Protein AF-A0A6L7Z3C0-F1 (afdb_monomer_lite)

Foldseek 3Di:
DDDPVNLVVLCVVCVVVQLVLLCVLDDDPGHSVNLLVVLSVVCNVCVVVVPDDPDSNVSSSVSSNVSSVVSNVVVVVVVVVVVD

Sequence (84 aa):
MADRGQLERWAKEHDRAMLAVAARYAGPSTTAEDIRQSALLTVLQKLEEIGEVSSPKGLLLGYVKNVGRNHLKKRERRAAILQA

Secondary structure (DSSP, 8-state):
---HHHHHHHHHHHHHHHHHHHHTT-BTTB-HHHHHHHHHHHHHHTTTTS---S-HHHHHHHHHHHHHHHHHHHHHHHHHHHH-

pLDDT: mean 93.91, std 7.4, range [56.09, 98.75]

Radius of gyration: 14.21 Å; chains: 1; bounding box: 36×16×40 Å

Structure (mmCIF, N/CA/C/O backbone):
data_AF-A0A6L7Z3C0-F1
#
_entry.id   AF-A0A6L7Z3C0-F1
#
loop_
_atom_site.group_PDB
_atom_site.id
_atom_site.type_symbol
_atom_site.label_atom_id
_atom_site.label_alt_id
_atom_site.label_comp_id
_atom_site.label_asym_id
_atom_site.label_entity_id
_atom_site.label_seq_id
_atom_site.pdbx_PDB_ins_code
_atom_site.Cartn_x
_atom_site.Cartn_y
_atom_site.Cartn_z
_atom_site.occupancy
_atom_site.B_iso_or_equiv
_atom_site.auth_seq_id
_atom_site.auth_comp_id
_atom_site.auth_asym_id
_atom_site.auth_atom_id
_atom_site.pdbx_PDB_model_num
ATOM 1 N N . MET A 1 1 ? 20.143 -2.613 -10.837 1.00 56.09 1 MET A N 1
ATOM 2 C CA . MET A 1 1 ? 19.726 -2.511 -9.422 1.00 56.09 1 MET A CA 1
ATOM 3 C C . MET A 1 1 ? 18.597 -1.502 -9.359 1.00 56.09 1 MET A C 1
ATOM 5 O O . MET A 1 1 ? 18.703 -0.493 -10.048 1.00 56.09 1 MET A O 1
ATOM 9 N N . ALA A 1 2 ? 17.512 -1.796 -8.644 1.00 66.19 2 ALA A N 1
ATOM 10 C CA . ALA A 1 2 ? 16.417 -0.845 -8.505 1.00 66.19 2 ALA A CA 1
ATOM 11 C C . ALA A 1 2 ? 16.855 0.296 -7.582 1.00 66.19 2 ALA A C 1
ATOM 13 O O . ALA A 1 2 ? 17.239 0.053 -6.441 1.00 66.19 2 ALA A O 1
ATOM 14 N N . ASP A 1 3 ? 16.854 1.525 -8.092 1.00 83.12 3 ASP A N 1
ATOM 15 C CA . ASP A 1 3 ? 17.212 2.713 -7.321 1.00 83.12 3 ASP A CA 1
ATOM 16 C C . ASP A 1 3 ? 15.960 3.462 -6.842 1.00 83.12 3 ASP A C 1
ATOM 18 O O . ASP A 1 3 ? 14.843 3.264 -7.334 1.00 83.12 3 ASP A O 1
ATOM 22 N N . ARG A 1 4 ? 16.137 4.353 -5.862 1.00 90.12 4 ARG A N 1
ATOM 23 C CA . ARG A 1 4 ? 15.055 5.189 -5.321 1.00 90.12 4 ARG A CA 1
ATOM 24 C C . ARG A 1 4 ? 14.278 5.933 -6.417 1.00 90.12 4 ARG A C 1
ATOM 26 O O . ARG A 1 4 ? 13.056 6.042 -6.327 1.00 90.12 4 ARG A O 1
ATOM 33 N N . GLY A 1 5 ? 14.962 6.413 -7.455 1.00 92.88 5 GLY A N 1
ATOM 34 C CA . GLY A 1 5 ? 14.335 7.124 -8.566 1.00 92.88 5 GLY A CA 1
ATOM 35 C C . GLY A 1 5 ? 13.401 6.229 -9.384 1.00 92.88 5 GLY A C 1
ATOM 36 O O . GLY A 1 5 ? 12.367 6.690 -9.867 1.00 92.88 5 GLY A O 1
ATOM 37 N N . GLN A 1 6 ? 13.715 4.940 -9.523 1.00 92.31 6 GLN A N 1
ATOM 38 C CA . GLN A 1 6 ? 12.829 3.961 -10.150 1.00 92.31 6 GLN A CA 1
ATOM 39 C C . GLN A 1 6 ? 11.533 3.780 -9.359 1.00 92.31 6 GLN A C 1
ATOM 41 O O . GLN A 1 6 ? 10.455 3.818 -9.956 1.00 92.31 6 GLN A O 1
ATOM 46 N N . LEU A 1 7 ? 11.619 3.658 -8.032 1.00 94.81 7 LEU A N 1
ATOM 47 C CA . LEU A 1 7 ? 10.431 3.577 -7.184 1.00 94.81 7 LEU A CA 1
ATOM 48 C C . LEU A 1 7 ? 9.578 4.849 -7.282 1.00 94.81 7 LEU A C 1
ATOM 50 O O . LEU A 1 7 ? 8.360 4.750 -7.397 1.00 94.81 7 LEU A O 1
ATOM 54 N N . GLU A 1 8 ? 10.195 6.033 -7.286 1.00 96.25 8 GLU A N 1
ATOM 55 C CA . GLU A 1 8 ? 9.480 7.308 -7.441 1.00 96.25 8 GLU A CA 1
ATOM 56 C C . GLU A 1 8 ? 8.715 7.379 -8.775 1.00 96.25 8 GLU A C 1
ATOM 58 O O . GLU A 1 8 ? 7.557 7.808 -8.802 1.00 96.25 8 GLU A O 1
ATOM 63 N N . ARG A 1 9 ? 9.310 6.886 -9.873 1.00 96.62 9 ARG A N 1
ATOM 64 C CA . ARG A 1 9 ? 8.630 6.783 -11.177 1.00 96.62 9 ARG A CA 1
ATOM 65 C C . ARG A 1 9 ? 7.436 5.834 -11.121 1.00 96.62 9 ARG A C 1
ATOM 67 O O . ARG A 1 9 ? 6.339 6.238 -11.500 1.00 96.62 9 ARG A O 1
ATOM 74 N N . TRP A 1 10 ? 7.623 4.618 -10.606 1.00 97.00 10 TRP A N 1
ATOM 75 C CA . TRP A 1 10 ? 6.538 3.638 -10.480 1.00 97.00 10 TRP A CA 1
ATOM 76 C C . TRP A 1 10 ? 5.404 4.140 -9.582 1.00 97.00 10 TRP A C 1
ATOM 78 O O . TRP A 1 10 ? 4.229 3.976 -9.910 1.00 97.00 10 TRP A O 1
ATOM 88 N N . ALA A 1 11 ? 5.749 4.778 -8.461 1.00 97.12 11 ALA A N 1
ATOM 89 C CA . ALA A 1 11 ? 4.788 5.350 -7.531 1.00 97.12 11 ALA A CA 1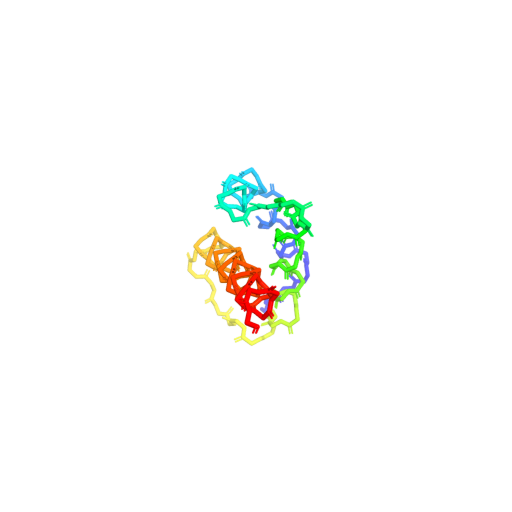
ATOM 90 C C . ALA A 1 11 ? 3.958 6.442 -8.206 1.00 97.12 11 ALA A C 1
ATOM 92 O O . ALA A 1 11 ? 2.735 6.412 -8.119 1.00 97.12 11 ALA A O 1
ATOM 93 N N . LYS A 1 12 ? 4.602 7.366 -8.932 1.00 98.12 12 LYS A N 1
ATOM 94 C CA . LYS A 1 12 ? 3.911 8.431 -9.668 1.00 98.12 12 LYS A CA 1
ATOM 95 C C . LYS A 1 12 ? 3.014 7.877 -10.776 1.00 98.12 12 LYS A C 1
ATOM 97 O O . LYS A 1 12 ? 1.887 8.337 -10.935 1.00 98.12 12 LYS A O 1
ATOM 102 N N . GLU A 1 13 ? 3.493 6.884 -11.522 1.00 98.38 13 GLU A N 1
ATOM 103 C CA . GLU A 1 13 ? 2.746 6.250 -12.614 1.00 98.38 13 GLU A CA 1
ATOM 104 C C . GLU A 1 13 ? 1.489 5.518 -12.118 1.00 98.38 13 GLU A C 1
ATOM 106 O O . GLU A 1 13 ? 0.448 5.519 -12.779 1.00 98.38 13 GLU A O 1
ATOM 111 N N . HIS A 1 14 ? 1.562 4.891 -10.943 1.00 98.38 14 HIS A N 1
ATOM 112 C CA . HIS A 1 14 ? 0.494 4.040 -10.417 1.00 98.38 14 HIS A CA 1
ATOM 113 C C . HIS A 1 14 ? -0.252 4.631 -9.214 1.00 98.38 14 HIS A C 1
ATOM 115 O O . HIS A 1 14 ? -1.092 3.943 -8.629 1.00 98.38 14 HIS A O 1
ATOM 121 N N . ASP A 1 15 ? -0.021 5.903 -8.880 1.00 97.94 15 ASP A N 1
ATOM 122 C CA . ASP A 1 15 ? -0.538 6.556 -7.671 1.00 97.94 15 ASP A CA 1
ATOM 123 C C . ASP A 1 15 ? -2.063 6.428 -7.526 1.00 97.94 15 ASP A C 1
ATOM 125 O O . ASP A 1 15 ? -2.567 5.947 -6.509 1.00 97.94 15 ASP A O 1
ATOM 129 N N . ARG A 1 16 ? -2.812 6.731 -8.597 1.00 98.38 16 ARG A N 1
ATOM 130 C CA . ARG A 1 16 ? -4.282 6.605 -8.610 1.00 98.38 16 ARG A CA 1
ATOM 131 C C . ARG A 1 16 ? -4.752 5.178 -8.329 1.00 98.38 16 ARG A C 1
ATOM 133 O O . ARG A 1 16 ? -5.718 4.980 -7.597 1.00 98.38 16 ARG A O 1
ATOM 140 N N . ALA A 1 17 ? -4.079 4.179 -8.901 1.00 98.50 17 ALA A N 1
ATOM 141 C CA . ALA A 1 17 ? -4.429 2.778 -8.685 1.00 98.50 17 ALA A CA 1
ATOM 142 C C . ALA A 1 17 ? -4.115 2.344 -7.246 1.00 98.50 17 ALA A C 1
ATOM 144 O O . ALA A 1 17 ? -4.907 1.629 -6.632 1.00 98.50 17 ALA A O 1
ATOM 145 N N . MET A 1 18 ? -2.991 2.808 -6.694 1.00 98.69 18 MET A N 1
ATOM 146 C CA . MET A 1 18 ? -2.626 2.563 -5.302 1.00 98.69 18 MET A CA 1
ATOM 147 C C . MET A 1 18 ? -3.650 3.175 -4.344 1.00 98.69 18 MET A C 1
ATOM 149 O O . MET A 1 18 ? -4.137 2.467 -3.467 1.00 98.69 18 MET A O 1
ATOM 153 N N . LEU A 1 19 ? -4.033 4.442 -4.539 1.00 98.62 19 LEU A N 1
ATOM 154 C CA . LEU A 1 19 ? -5.058 5.113 -3.731 1.00 98.62 19 LEU A CA 1
ATOM 155 C C . LEU A 1 19 ? -6.416 4.410 -3.821 1.00 98.62 19 LEU A C 1
ATOM 157 O O . LEU A 1 19 ? -7.051 4.183 -2.793 1.00 98.62 19 LEU A O 1
ATOM 161 N N . ALA A 1 20 ? -6.839 3.996 -5.020 1.00 98.56 20 ALA A N 1
ATOM 162 C CA . ALA A 1 20 ? -8.092 3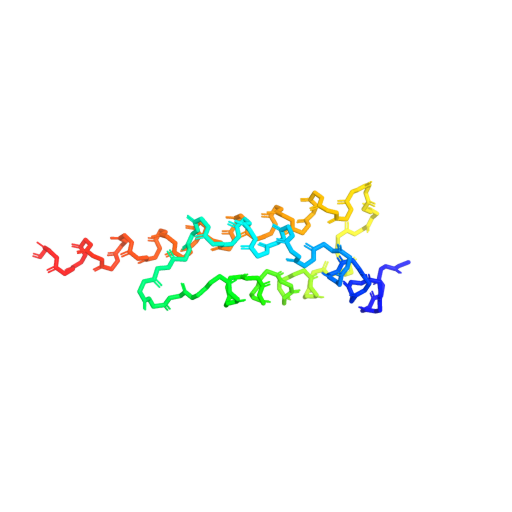.264 -5.205 1.00 98.56 20 ALA A CA 1
ATOM 163 C C . ALA A 1 20 ? -8.109 1.927 -4.442 1.00 98.56 20 ALA A C 1
ATOM 165 O O . ALA A 1 20 ? -9.116 1.565 -3.833 1.00 98.56 20 ALA A O 1
ATOM 166 N N . VAL A 1 21 ? -6.991 1.191 -4.430 1.00 98.56 21 VAL A N 1
ATOM 167 C CA . VAL A 1 21 ? -6.874 -0.042 -3.634 1.00 98.56 21 VAL A CA 1
ATOM 168 C C . VAL A 1 21 ? -6.805 0.271 -2.140 1.00 98.56 21 VAL A C 1
ATOM 170 O O . VAL A 1 21 ? -7.455 -0.415 -1.355 1.00 98.56 21 VAL A O 1
ATOM 173 N N . ALA A 1 22 ? -6.063 1.304 -1.743 1.00 98.56 22 ALA A N 1
ATOM 174 C CA . ALA A 1 22 ? -5.905 1.708 -0.350 1.00 98.56 22 ALA A CA 1
ATOM 175 C C . ALA A 1 22 ? -7.233 2.156 0.283 1.00 98.56 22 ALA A C 1
ATOM 177 O O . ALA A 1 22 ? -7.527 1.783 1.419 1.00 98.56 22 ALA A O 1
ATOM 178 N N . ALA A 1 23 ? -8.079 2.863 -0.472 1.00 98.25 23 ALA A N 1
ATOM 179 C CA . ALA A 1 23 ? -9.398 3.323 -0.035 1.00 98.25 23 ALA A CA 1
ATOM 180 C C . ALA A 1 23 ? -10.315 2.185 0.441 1.00 98.25 23 ALA A C 1
ATOM 182 O O . ALA A 1 23 ? -11.122 2.381 1.343 1.00 98.25 23 ALA A O 1
ATOM 183 N N . ARG A 1 24 ? -10.139 0.966 -0.086 1.00 97.81 24 ARG A N 1
ATOM 184 C CA . ARG A 1 24 ? -10.904 -0.225 0.331 1.00 97.81 24 ARG A CA 1
ATOM 185 C C . ARG A 1 24 ? -10.588 -0.688 1.757 1.00 97.81 24 ARG A C 1
ATOM 187 O O . ARG A 1 24 ? -11.328 -1.500 2.302 1.00 97.81 24 ARG A O 1
ATOM 194 N N . TYR A 1 25 ? -9.479 -0.223 2.328 1.00 97.38 25 TYR A N 1
ATOM 195 C CA . TYR A 1 25 ? -9.003 -0.586 3.665 1.00 97.38 25 TYR A CA 1
ATOM 196 C C . TYR A 1 25 ? -8.976 0.599 4.633 1.00 97.38 25 TYR A C 1
ATOM 198 O O . TYR A 1 25 ? -8.683 0.407 5.815 1.00 97.38 25 TYR A O 1
ATOM 206 N N . ALA A 1 26 ? -9.255 1.809 4.143 1.00 95.94 26 ALA A N 1
ATOM 207 C CA . ALA A 1 26 ? -9.309 3.002 4.967 1.00 95.94 26 ALA A CA 1
ATOM 208 C C . ALA A 1 26 ? -10.399 2.873 6.046 1.00 95.94 26 ALA A C 1
ATOM 210 O O . ALA A 1 26 ? -11.372 2.123 5.926 1.00 95.94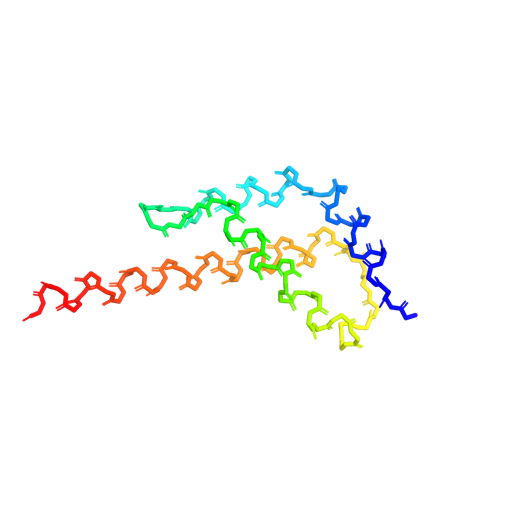 26 ALA A O 1
ATOM 211 N N . GLY A 1 27 ? -10.220 3.598 7.139 1.00 93.81 27 GLY A N 1
ATOM 212 C CA . GLY A 1 27 ? -11.142 3.597 8.261 1.00 93.81 27 GLY A CA 1
ATOM 213 C C . GLY A 1 27 ? -10.997 4.852 9.113 1.00 93.81 27 GLY A C 1
ATOM 214 O O . GLY A 1 27 ? -10.220 5.737 8.765 1.00 93.81 27 GLY A O 1
ATOM 215 N N . PRO A 1 28 ? -11.696 4.914 10.259 1.00 91.81 28 PRO A 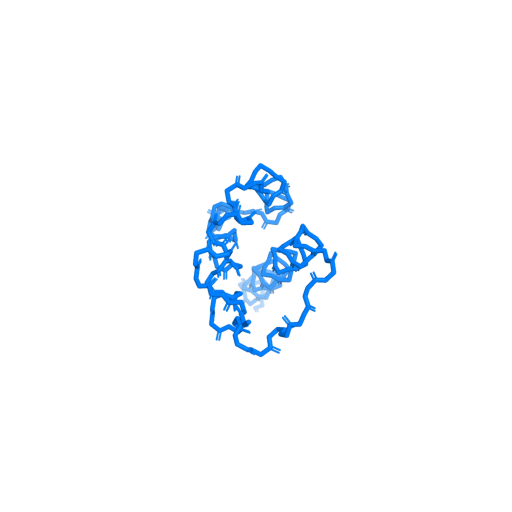N 1
ATOM 216 C CA . PRO A 1 28 ? -11.777 6.132 11.070 1.00 91.81 28 PRO A CA 1
ATOM 217 C C . PRO A 1 28 ? -10.424 6.712 11.506 1.00 91.81 28 PRO A C 1
ATOM 219 O O . PRO A 1 28 ? -10.303 7.914 11.693 1.00 91.81 28 PRO A O 1
ATOM 222 N N . SER A 1 29 ? -9.407 5.863 11.666 1.00 90.31 29 SER A N 1
ATOM 223 C CA . SER A 1 29 ? -8.078 6.232 12.167 1.00 90.31 29 SER A CA 1
ATOM 224 C C . SER A 1 29 ? -6.944 5.961 11.176 1.00 90.31 29 SER A C 1
ATOM 226 O O . SER A 1 29 ? -5.775 5.951 11.557 1.00 90.31 29 SER A O 1
ATOM 228 N N . THR A 1 30 ? -7.256 5.626 9.924 1.00 96.06 30 THR A N 1
ATOM 229 C CA . THR A 1 30 ? -6.241 5.343 8.901 1.00 96.06 30 THR A CA 1
ATOM 230 C C . THR A 1 30 ? -6.805 5.699 7.536 1.00 96.06 30 THR A C 1
ATOM 232 O O . THR A 1 30 ? -7.762 5.075 7.072 1.00 96.06 30 THR A O 1
ATOM 235 N N . THR A 1 31 ? -6.197 6.681 6.883 1.00 97.88 31 THR A N 1
ATOM 236 C CA . THR A 1 31 ? -6.599 7.142 5.556 1.00 97.88 31 THR A CA 1
ATOM 237 C C . THR A 1 31 ? -6.048 6.234 4.452 1.00 97.88 31 THR A C 1
ATOM 239 O O . THR A 1 31 ? -5.132 5.433 4.654 1.00 97.88 31 THR A O 1
ATOM 242 N N . ALA A 1 32 ? -6.599 6.364 3.243 1.00 98.06 32 ALA A N 1
ATOM 243 C CA . ALA A 1 32 ? -6.046 5.705 2.060 1.00 98.06 32 ALA A CA 1
ATOM 244 C C . ALA A 1 32 ? -4.603 6.164 1.777 1.00 98.06 32 ALA A C 1
ATOM 246 O O . ALA A 1 32 ? -3.769 5.373 1.332 1.00 98.06 32 ALA A O 1
ATOM 247 N N . GLU A 1 33 ? -4.301 7.432 2.062 1.00 98.38 33 GLU A N 1
ATOM 248 C CA . GLU A 1 33 ? -2.964 7.986 1.906 1.00 98.38 33 GLU A CA 1
ATOM 249 C C . GLU A 1 33 ? -1.970 7.354 2.884 1.00 98.38 33 GLU A C 1
ATOM 251 O O . GLU A 1 33 ? -0.914 6.916 2.435 1.00 98.38 33 GLU A O 1
ATOM 256 N N . ASP A 1 34 ? -2.328 7.199 4.162 1.00 98.38 34 ASP A N 1
ATOM 257 C CA . ASP A 1 34 ? -1.461 6.566 5.171 1.00 98.38 34 ASP A CA 1
ATOM 258 C C . ASP A 1 34 ? -1.055 5.147 4.751 1.00 98.38 34 ASP A C 1
ATOM 260 O O . ASP A 1 34 ? 0.106 4.741 4.862 1.00 98.38 34 ASP A O 1
ATOM 264 N N . ILE A 1 35 ? -2.020 4.385 4.226 1.00 98.50 35 ILE A N 1
ATOM 265 C CA . ILE A 1 35 ? -1.815 3.013 3.745 1.00 98.50 35 ILE A CA 1
ATOM 266 C C . ILE A 1 35 ? -0.889 3.009 2.527 1.00 98.50 35 ILE A C 1
ATOM 268 O O . ILE A 1 35 ? 0.041 2.202 2.461 1.00 98.50 35 ILE A O 1
ATOM 272 N N . ARG A 1 36 ? -1.122 3.908 1.564 1.00 98.56 36 ARG A N 1
ATOM 273 C CA . ARG A 1 36 ? -0.277 4.056 0.373 1.00 98.56 36 ARG A CA 1
ATOM 274 C C . ARG A 1 36 ? 1.153 4.446 0.750 1.00 98.56 36 ARG A C 1
ATOM 276 O O . ARG A 1 36 ? 2.091 3.818 0.266 1.00 98.56 36 ARG A O 1
ATOM 283 N N . GLN A 1 37 ? 1.323 5.450 1.607 1.00 98.38 37 GLN A N 1
ATOM 284 C CA . GLN A 1 37 ? 2.631 5.924 2.060 1.00 98.38 37 GLN A CA 1
ATOM 285 C C . GLN A 1 37 ? 3.382 4.820 2.814 1.00 98.38 37 GLN A C 1
ATOM 287 O O . GLN A 1 37 ? 4.536 4.537 2.500 1.00 98.38 37 GLN A O 1
ATOM 292 N N . SER A 1 38 ? 2.711 4.115 3.728 1.00 98.38 38 SER A N 1
ATOM 293 C CA . SER A 1 38 ? 3.292 2.978 4.456 1.00 98.38 38 SER A CA 1
ATOM 294 C C . SER A 1 38 ? 3.725 1.845 3.517 1.00 98.38 38 SER A C 1
ATOM 296 O O . SER A 1 38 ? 4.772 1.228 3.721 1.00 98.38 38 SER A O 1
ATOM 298 N N . ALA A 1 39 ? 2.955 1.582 2.456 1.00 98.31 39 ALA A N 1
ATOM 299 C CA . ALA A 1 39 ? 3.330 0.612 1.431 1.00 98.31 39 ALA A CA 1
ATOM 300 C C . ALA A 1 39 ? 4.584 1.048 0.662 1.00 98.31 39 ALA A C 1
ATOM 302 O O . ALA A 1 39 ? 5.505 0.249 0.522 1.00 98.31 39 ALA A O 1
ATOM 303 N N . LEU A 1 40 ? 4.656 2.309 0.223 1.00 98.06 40 LEU A N 1
ATOM 304 C CA . LEU A 1 40 ? 5.830 2.852 -0.470 1.00 98.06 40 LEU A CA 1
ATOM 305 C C . LEU A 1 40 ? 7.082 2.833 0.410 1.00 98.06 40 LEU A C 1
ATOM 307 O O . LEU A 1 40 ? 8.139 2.433 -0.066 1.00 98.06 40 LEU A O 1
ATOM 311 N N . LEU A 1 41 ? 6.960 3.191 1.691 1.00 97.38 41 LEU A N 1
ATOM 312 C CA . LEU A 1 41 ? 8.061 3.101 2.653 1.00 97.38 41 LEU A CA 1
ATOM 313 C C . LEU A 1 41 ? 8.549 1.660 2.816 1.00 97.38 41 LEU A C 1
ATOM 315 O O . LEU A 1 41 ? 9.752 1.417 2.822 1.00 97.38 41 LEU A O 1
ATOM 319 N N . THR A 1 42 ? 7.625 0.698 2.884 1.00 96.94 42 THR A N 1
ATOM 320 C CA . THR A 1 42 ? 7.983 -0.725 2.973 1.00 96.94 42 THR A CA 1
ATOM 321 C C . THR A 1 42 ? 8.716 -1.195 1.713 1.00 96.94 42 THR A C 1
ATOM 323 O O . THR A 1 42 ? 9.687 -1.939 1.811 1.00 96.94 42 THR A O 1
ATOM 326 N N . VAL A 1 43 ? 8.272 -0.767 0.526 1.00 96.38 43 VAL A N 1
ATOM 327 C CA . VAL A 1 43 ? 8.947 -1.097 -0.740 1.00 96.38 43 VAL A CA 1
ATOM 328 C C . VAL A 1 43 ? 10.333 -0.462 -0.791 1.00 96.38 43 VAL A C 1
ATOM 330 O O . VAL A 1 43 ? 11.283 -1.142 -1.154 1.00 96.38 43 VAL A O 1
ATOM 333 N N . LEU A 1 44 ? 10.463 0.802 -0.381 1.00 95.06 44 LEU A N 1
ATOM 334 C CA . LEU A 1 44 ? 11.741 1.512 -0.338 1.00 95.06 44 LEU A CA 1
ATOM 335 C C . LEU A 1 44 ? 12.753 0.809 0.575 1.00 95.06 44 LEU A C 1
ATOM 337 O O . LEU A 1 44 ? 13.898 0.629 0.180 1.00 95.06 44 LEU A O 1
ATOM 341 N N . GLN A 1 45 ? 12.323 0.368 1.760 1.00 95.00 45 GLN A N 1
ATOM 342 C CA . GLN A 1 45 ? 13.174 -0.364 2.708 1.00 95.00 45 GLN A CA 1
ATOM 343 C C . GLN A 1 45 ? 13.674 -1.705 2.165 1.00 95.00 45 GLN A C 1
ATOM 345 O O . GLN A 1 45 ? 14.726 -2.171 2.581 1.00 95.00 45 GLN A O 1
ATOM 350 N N . LYS A 1 46 ? 12.917 -2.326 1.258 1.00 94.12 46 LYS A N 1
ATOM 351 C CA . LYS A 1 46 ? 13.210 -3.652 0.700 1.00 94.12 46 LYS A CA 1
ATOM 352 C C . LYS A 1 46 ? 13.705 -3.598 -0.739 1.00 94.12 46 LYS A C 1
ATOM 354 O O . LYS A 1 46 ? 13.794 -4.633 -1.391 1.00 94.12 46 LYS A O 1
ATOM 359 N N . LEU A 1 47 ? 13.972 -2.406 -1.267 1.00 90.44 47 LEU A N 1
ATOM 360 C CA . LEU A 1 47 ? 14.168 -2.212 -2.700 1.00 90.44 47 LEU A CA 1
ATOM 361 C C . LEU A 1 47 ? 15.361 -3.011 -3.239 1.00 90.44 47 LEU A C 1
ATOM 363 O O . LEU A 1 47 ? 15.281 -3.564 -4.333 1.00 90.44 47 LEU A O 1
ATOM 367 N N . GLU A 1 48 ? 16.420 -3.132 -2.440 1.00 88.31 48 GLU A N 1
ATOM 368 C CA . GLU A 1 48 ? 17.612 -3.918 -2.769 1.00 88.31 48 GLU A CA 1
ATOM 369 C C . GLU A 1 48 ? 17.344 -5.435 -2.771 1.00 88.31 48 GLU A C 1
ATOM 371 O O . GLU A 1 48 ? 17.955 -6.164 -3.549 1.00 88.31 48 GLU A O 1
ATOM 376 N N . GLU A 1 49 ? 16.390 -5.908 -1.962 1.00 91.75 49 GLU A N 1
ATOM 377 C CA . GLU A 1 49 ? 16.011 -7.325 -1.847 1.00 91.75 49 GLU A CA 1
ATOM 378 C C . GLU A 1 49 ? 15.007 -7.769 -2.921 1.00 91.75 49 GLU A C 1
ATOM 380 O O . GLU A 1 49 ? 14.939 -8.947 -3.264 1.00 91.75 49 GLU A O 1
ATOM 385 N N . ILE A 1 50 ? 14.196 -6.840 -3.444 1.00 87.94 50 ILE A N 1
ATOM 386 C CA . ILE A 1 50 ? 13.085 -7.135 -4.366 1.00 87.94 50 ILE A CA 1
ATOM 387 C C . ILE A 1 50 ? 13.571 -7.707 -5.712 1.00 87.94 50 ILE A C 1
ATOM 389 O O . ILE A 1 50 ? 12.800 -8.381 -6.397 1.00 87.94 50 ILE A O 1
ATOM 393 N N . GLY A 1 51 ? 14.841 -7.507 -6.073 1.00 85.25 51 GLY A N 1
ATOM 394 C CA . GLY A 1 51 ? 15.421 -8.058 -7.296 1.00 85.25 51 GLY A CA 1
ATOM 395 C C . GLY A 1 51 ? 14.746 -7.522 -8.563 1.00 85.25 51 GLY A C 1
ATOM 396 O O . GLY A 1 51 ? 14.395 -6.343 -8.651 1.00 85.25 51 GLY A O 1
ATOM 397 N N . GLU A 1 52 ? 14.599 -8.375 -9.576 1.00 88.88 52 GLU A N 1
ATOM 398 C CA . GLU A 1 52 ? 13.960 -8.006 -10.841 1.00 88.88 52 GLU A CA 1
ATOM 399 C C . GLU A 1 52 ? 12.426 -8.007 -10.726 1.00 88.88 52 GLU A C 1
ATOM 401 O O . GLU A 1 52 ? 11.810 -8.967 -10.261 1.00 88.88 52 GLU A O 1
ATOM 406 N N . VAL A 1 53 ? 11.789 -6.920 -11.176 1.00 92.38 53 VAL A N 1
ATOM 407 C CA . VAL A 1 53 ? 10.339 -6.713 -11.064 1.00 92.38 53 VAL A CA 1
ATOM 408 C C . VAL A 1 53 ? 9.686 -6.809 -12.438 1.00 92.38 53 VAL A C 1
ATOM 410 O O . VAL A 1 53 ? 9.786 -5.889 -13.246 1.00 92.38 53 VAL A O 1
ATOM 413 N N . SER A 1 54 ? 8.936 -7.886 -12.674 1.00 91.56 54 SER A N 1
ATOM 414 C CA . SER A 1 54 ? 8.189 -8.096 -13.925 1.00 91.56 54 SER A CA 1
ATOM 415 C C . SER A 1 54 ? 6.954 -7.196 -14.066 1.00 91.56 54 SER A C 1
ATOM 417 O O . SER A 1 54 ? 6.519 -6.900 -15.176 1.00 91.56 54 SER A O 1
ATOM 419 N N . SER A 1 55 ? 6.371 -6.745 -12.949 1.00 96.44 55 SER A N 1
ATOM 420 C CA . SER A 1 55 ? 5.219 -5.837 -12.940 1.00 96.44 55 SER A CA 1
ATOM 421 C C . SER A 1 55 ? 5.283 -4.853 -11.767 1.00 96.44 55 SER A C 1
ATOM 423 O O . SER A 1 55 ? 4.873 -5.196 -10.652 1.00 96.44 55 SER A O 1
ATOM 425 N N . PRO A 1 56 ? 5.730 -3.605 -12.002 1.00 96.19 56 PRO A N 1
ATOM 426 C CA . PRO A 1 56 ? 5.758 -2.562 -10.977 1.00 96.19 56 PRO A CA 1
ATOM 427 C C . PRO A 1 56 ? 4.389 -2.313 -10.344 1.00 96.19 56 PRO A C 1
ATOM 429 O O . PRO A 1 56 ? 4.252 -2.259 -9.122 1.00 96.19 56 PRO A O 1
ATOM 432 N N . LYS A 1 57 ? 3.338 -2.253 -11.170 1.00 97.75 57 LYS A N 1
ATOM 433 C CA . LYS A 1 57 ? 1.953 -2.141 -10.707 1.00 97.75 57 LYS A CA 1
ATOM 434 C C . LYS A 1 57 ? 1.570 -3.295 -9.782 1.00 97.75 57 LYS A C 1
ATOM 436 O O . LYS A 1 57 ? 1.036 -3.054 -8.704 1.00 97.75 57 LYS A O 1
ATOM 441 N N . GLY A 1 58 ? 1.834 -4.539 -10.187 1.00 98.25 58 GLY A N 1
ATOM 442 C CA . GLY A 1 58 ? 1.511 -5.724 -9.389 1.00 98.25 58 GLY A CA 1
ATOM 443 C C . GLY A 1 58 ? 2.201 -5.708 -8.025 1.00 98.25 58 GLY A C 1
ATOM 444 O O . GLY A 1 58 ? 1.543 -5.914 -7.002 1.00 98.25 58 GLY A O 1
ATOM 445 N N . LEU A 1 59 ? 3.493 -5.370 -8.011 1.00 97.62 59 LEU A N 1
ATOM 446 C CA . LEU A 1 59 ? 4.287 -5.201 -6.796 1.00 97.62 59 LEU A CA 1
ATOM 447 C C . LEU A 1 59 ? 3.656 -4.158 -5.860 1.00 97.62 59 LEU A C 1
ATOM 449 O O . LEU A 1 59 ? 3.313 -4.474 -4.718 1.00 97.62 59 LEU A O 1
ATOM 453 N N . LEU A 1 60 ? 3.449 -2.930 -6.348 1.00 98.38 60 LEU A N 1
ATOM 454 C CA . LEU A 1 60 ? 2.938 -1.818 -5.542 1.00 98.38 60 LEU A CA 1
ATOM 455 C C . LEU A 1 60 ? 1.538 -2.099 -4.984 1.00 98.38 60 LEU A C 1
ATOM 457 O O . LEU A 1 60 ? 1.295 -1.910 -3.791 1.00 98.38 60 LEU A O 1
ATOM 461 N N . LEU A 1 61 ? 0.620 -2.604 -5.814 1.00 98.56 61 LEU A N 1
ATOM 462 C CA . LEU A 1 61 ? -0.732 -2.946 -5.365 1.00 9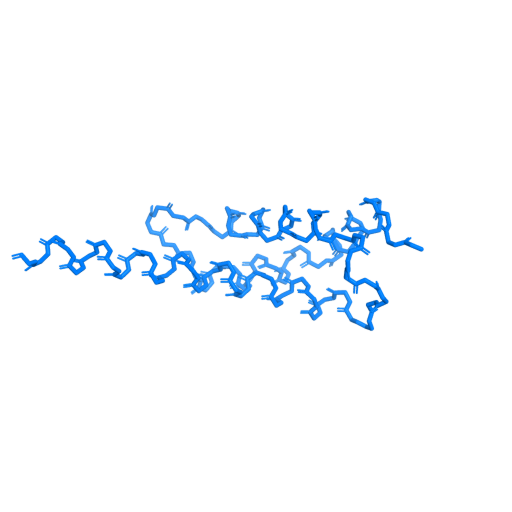8.56 61 LEU A CA 1
ATOM 463 C C . LEU A 1 61 ? -0.725 -4.096 -4.348 1.00 98.56 61 LEU A C 1
ATOM 465 O O . LEU A 1 61 ? -1.541 -4.102 -3.421 1.00 98.56 61 LEU A O 1
ATOM 469 N N . GLY A 1 62 ? 0.207 -5.045 -4.484 1.00 98.38 62 GLY A N 1
ATOM 470 C CA . GLY A 1 62 ? 0.438 -6.108 -3.509 1.00 98.38 62 GLY A CA 1
ATOM 471 C C . GLY A 1 62 ? 0.820 -5.559 -2.134 1.00 98.38 62 GLY A C 1
ATOM 472 O O . GLY A 1 62 ? 0.194 -5.917 -1.132 1.00 98.38 62 GLY A O 1
ATOM 473 N N . TYR A 1 63 ? 1.778 -4.631 -2.082 1.00 98.44 63 TYR A N 1
ATOM 474 C CA . TYR A 1 63 ? 2.179 -3.982 -0.831 1.00 98.44 63 TYR A CA 1
ATOM 475 C C . TYR A 1 63 ? 1.051 -3.149 -0.214 1.00 98.44 63 TYR A C 1
ATOM 477 O O . TYR A 1 63 ? 0.781 -3.296 0.979 1.00 98.44 63 TYR A O 1
ATOM 485 N N . VAL A 1 64 ? 0.319 -2.361 -1.011 1.00 98.75 64 VAL A N 1
ATOM 486 C CA . VAL A 1 64 ? -0.854 -1.602 -0.530 1.00 98.75 64 VAL A CA 1
ATOM 487 C C . VAL A 1 64 ? -1.899 -2.530 0.088 1.00 98.75 64 VAL A C 1
ATOM 489 O O . VAL A 1 64 ? -2.386 -2.277 1.189 1.00 98.75 64 VAL A O 1
ATOM 492 N N . LYS A 1 65 ? -2.219 -3.642 -0.581 1.00 98.62 65 LYS A N 1
ATOM 493 C CA . LYS A 1 65 ? -3.162 -4.650 -0.080 1.00 98.62 65 LYS A CA 1
ATOM 494 C C . LYS A 1 65 ? -2.690 -5.271 1.236 1.00 98.62 65 LYS A C 1
ATOM 496 O O . LYS A 1 65 ? -3.503 -5.472 2.138 1.00 98.62 65 LYS A O 1
ATOM 501 N N . ASN A 1 66 ? -1.400 -5.574 1.362 1.00 98.50 66 ASN A N 1
ATOM 502 C CA . ASN A 1 66 ? -0.838 -6.170 2.574 1.00 98.50 66 ASN A CA 1
ATOM 503 C C . ASN A 1 66 ? -0.862 -5.195 3.755 1.00 98.50 66 ASN A C 1
ATOM 505 O O . ASN A 1 66 ? -1.317 -5.562 4.841 1.00 98.50 66 ASN A O 1
ATOM 509 N N . VAL A 1 67 ? -0.452 -3.945 3.536 1.00 98.25 67 VAL A N 1
ATOM 510 C CA . VAL A 1 67 ? -0.543 -2.884 4.546 1.00 98.25 67 VAL A CA 1
ATOM 511 C C . VAL A 1 67 ? -1.999 -2.665 4.955 1.00 98.25 67 VAL A C 1
ATOM 513 O O . VAL A 1 67 ? -2.317 -2.753 6.141 1.00 98.25 67 VAL A O 1
ATOM 516 N N . GLY A 1 68 ? -2.909 -2.488 3.994 1.00 97.94 68 GLY A N 1
ATOM 517 C CA . GLY A 1 68 ? -4.330 -2.265 4.269 1.00 97.94 68 GLY A CA 1
ATOM 518 C C . GLY A 1 68 ? -4.972 -3.390 5.088 1.00 97.94 68 GLY A C 1
ATOM 519 O O . GLY A 1 68 ? -5.647 -3.133 6.085 1.00 97.94 68 GLY A O 1
ATOM 520 N N . ARG A 1 69 ? -4.682 -4.655 4.757 1.00 97.75 69 ARG A N 1
ATOM 521 C CA . ARG A 1 69 ? -5.124 -5.817 5.551 1.00 97.75 69 ARG A CA 1
ATOM 522 C C . ARG A 1 69 ? -4.582 -5.799 6.977 1.00 97.75 69 ARG A C 1
ATOM 524 O O . ARG A 1 69 ? -5.302 -6.161 7.904 1.00 97.75 69 ARG A O 1
ATOM 531 N N . ASN A 1 70 ? -3.331 -5.389 7.171 1.00 97.06 70 ASN A N 1
ATOM 532 C CA . ASN A 1 70 ? -2.742 -5.297 8.503 1.00 97.06 70 ASN A CA 1
ATOM 533 C C . ASN A 1 70 ? -3.408 -4.205 9.350 1.00 97.06 70 ASN A C 1
ATOM 535 O O . ASN A 1 70 ? -3.641 -4.435 10.539 1.00 97.06 70 ASN A O 1
ATOM 539 N N . HIS A 1 71 ? -3.765 -3.060 8.758 1.00 95.25 71 HIS A N 1
ATOM 540 C CA . HIS A 1 71 ? -4.554 -2.027 9.438 1.00 95.25 71 HIS A CA 1
ATOM 541 C C . HIS A 1 71 ? -5.942 -2.542 9.829 1.00 95.25 71 HIS A C 1
ATOM 543 O O . HIS A 1 71 ? -6.329 -2.408 10.991 1.00 9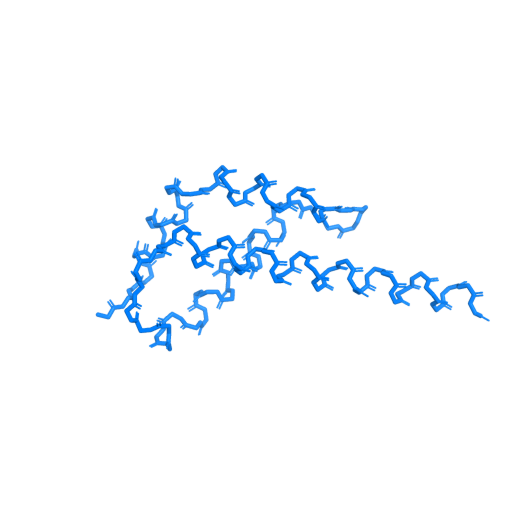5.25 71 HIS A O 1
ATOM 549 N N . LEU A 1 72 ? -6.641 -3.219 8.912 1.00 94.06 72 LEU A N 1
ATOM 550 C CA . LEU A 1 72 ? -7.946 -3.826 9.186 1.00 94.06 72 LEU A CA 1
ATOM 551 C C . LEU A 1 72 ? -7.877 -4.824 10.355 1.00 94.06 72 LEU A C 1
ATOM 553 O O . LEU A 1 72 ? -8.594 -4.667 11.341 1.00 94.06 72 LEU A O 1
ATOM 557 N N . LYS A 1 73 ? -6.927 -5.768 10.318 1.00 94.44 73 LYS A N 1
ATOM 558 C CA . LYS A 1 73 ? -6.705 -6.743 11.401 1.00 94.44 73 LYS A CA 1
ATOM 559 C C . LYS A 1 73 ? -6.356 -6.088 12.738 1.00 94.44 73 LYS A C 1
ATOM 561 O O . LYS A 1 73 ? -6.676 -6.616 13.799 1.00 94.44 73 LYS A O 1
ATOM 566 N N . LYS A 1 74 ? -5.603 -4.980 12.732 1.00 93.06 74 LYS A N 1
ATOM 567 C CA . LYS A 1 74 ? -5.285 -4.230 13.962 1.00 93.06 74 LYS A CA 1
ATOM 568 C C . LYS A 1 74 ? -6.534 -3.547 14.523 1.00 93.06 74 LYS A C 1
ATOM 570 O O . LYS A 1 74 ? -6.716 -3.555 15.737 1.00 93.06 74 LYS A O 1
ATOM 575 N N . ARG A 1 75 ? -7.393 -2.999 13.660 1.00 91.06 75 ARG A N 1
ATOM 576 C CA . ARG A 1 75 ? -8.672 -2.391 14.050 1.00 91.06 75 ARG A CA 1
ATOM 577 C C . ARG A 1 75 ? -9.607 -3.415 14.686 1.00 91.06 75 ARG A C 1
ATOM 579 O O . ARG A 1 75 ? -10.096 -3.171 15.781 1.00 91.06 75 ARG A O 1
ATOM 586 N N . GLU A 1 76 ? -9.797 -4.561 14.036 1.00 92.06 76 GLU A N 1
ATOM 587 C CA . GLU A 1 76 ? -10.649 -5.650 14.538 1.00 92.06 76 GLU A CA 1
ATOM 588 C C . GLU A 1 76 ? -10.174 -6.157 15.903 1.00 92.06 76 GLU A C 1
ATOM 590 O O . GLU A 1 76 ? -10.969 -6.268 16.830 1.00 92.06 76 GLU A O 1
ATOM 595 N N . ARG A 1 77 ? -8.859 -6.359 16.075 1.00 92.88 77 ARG A N 1
ATOM 596 C CA . ARG A 1 77 ? -8.282 -6.749 17.373 1.00 92.88 77 ARG A CA 1
ATOM 597 C C . ARG A 1 77 ? -8.529 -5.721 18.477 1.00 92.88 77 ARG A C 1
ATOM 599 O O . ARG A 1 77 ? -8.842 -6.109 19.594 1.00 92.88 77 ARG A O 1
ATOM 606 N N . ARG A 1 78 ? -8.400 -4.421 18.185 1.00 90.38 78 ARG A N 1
ATOM 607 C CA . ARG A 1 78 ? -8.687 -3.358 19.167 1.00 90.38 78 ARG A CA 1
ATOM 608 C C . ARG A 1 78 ? -10.165 -3.323 19.554 1.00 90.38 78 ARG A C 1
ATOM 610 O O . ARG A 1 78 ? -10.462 -3.156 20.727 1.00 90.38 78 ARG A O 1
ATOM 617 N N . ALA A 1 79 ? -11.067 -3.500 18.590 1.00 89.50 79 ALA A N 1
ATOM 618 C CA . ALA A 1 79 ? -12.502 -3.553 18.857 1.00 89.50 79 ALA A CA 1
ATOM 619 C C . ALA A 1 79 ? -12.875 -4.757 19.737 1.00 89.50 79 ALA A C 1
ATOM 621 O O . ALA A 1 79 ? -13.641 -4.592 20.677 1.00 89.50 79 ALA A O 1
ATOM 622 N N . ALA A 1 80 ? -12.279 -5.928 19.485 1.00 90.00 80 ALA A N 1
ATOM 623 C CA . ALA A 1 80 ? -12.498 -7.122 20.299 1.00 90.00 80 ALA A CA 1
ATOM 624 C C . ALA A 1 80 ? -12.048 -6.936 21.760 1.00 90.00 80 ALA A C 1
ATOM 626 O O . ALA A 1 80 ? -12.753 -7.358 22.665 1.00 90.00 80 ALA A O 1
ATOM 627 N N . ILE A 1 81 ? -10.913 -6.264 21.996 1.00 90.75 81 ILE A N 1
ATOM 628 C CA . ILE A 1 81 ? -10.422 -5.966 23.355 1.00 90.75 81 ILE A CA 1
ATOM 629 C C . ILE A 1 81 ? -11.365 -5.017 24.106 1.00 90.75 81 ILE A C 1
ATOM 631 O O . ILE A 1 81 ? -11.526 -5.162 25.306 1.00 90.75 81 ILE A O 1
ATOM 635 N N . LEU A 1 82 ? -11.985 -4.049 23.424 1.00 85.31 82 LEU A N 1
ATOM 636 C CA . LEU A 1 82 ? -12.916 -3.102 24.058 1.00 85.31 82 LEU A CA 1
ATOM 637 C C . LEU A 1 82 ? -14.290 -3.711 24.385 1.00 85.31 82 LEU A C 1
ATOM 639 O O . LEU A 1 82 ? -15.059 -3.094 25.114 1.00 85.31 82 LEU A O 1
ATOM 643 N N . GLN A 1 83 ? -14.619 -4.865 23.800 1.00 76.50 83 GLN A N 1
ATOM 644 C CA . GLN A 1 83 ? -15.879 -5.584 24.024 1.00 76.50 83 GLN A CA 1
ATOM 645 C C . GLN A 1 83 ? -15.752 -6.730 25.040 1.00 76.50 83 GLN A C 1
ATOM 647 O O . GLN A 1 83 ? -16.773 -7.310 25.405 1.00 76.50 83 GLN A O 1
ATOM 652 N N . ALA A 1 84 ? -14.525 -7.073 25.440 1.00 65.44 84 ALA A N 1
ATOM 653 C CA . ALA A 1 84 ? -14.209 -8.102 26.428 1.00 65.44 84 ALA A CA 1
ATOM 654 C C . ALA A 1 84 ? -14.084 -7.490 27.828 1.00 65.44 84 ALA A C 1
ATOM 656 O O . ALA A 1 84 ? -14.497 -8.175 28.788 1.00 65.44 84 ALA A O 1
#